Protein AF-A0A6I9YRK0-F1 (afdb_monomer)

Solvent-accessible surface area (backbone atoms only — not comparable to full-atom values): 7993 Å² total; per-residue (Å²): 81,66,70,58,34,33,62,63,34,47,84,74,76,44,80,76,77,90,88,78,87,86,80,67,85,90,52,74,92,55,79,78,62,45,54,75,69,36,55,59,51,48,22,54,47,44,50,73,72,37,67,87,56,84,69,56,63,48,75,45,80,37,84,55,69,47,57,92,72,46,57,57,49,41,42,71,55,10,56,64,38,81,58,45,20,39,30,40,29,32,66,81,51,91,51,51,65,59,36,21,42,49,48,42,28,29,51,35,16,16,75,51,48,69,61,54,54,96,87,59,83,51,88,94,52,84,48,70,41,48,67,78,75,133

pLDDT: mean 93.63, std 8.18, range [32.22, 98.44]

Organism: NCBI:txid35019

Secondary structure (DSSP, 8-state):
-HHHHHHHHGGGT-----------TTS-SS---SSTTHHHHHHHHHHHHSTTS--S-EEEEE-PPPSTT--EE--TT-TT-TTT-EEEEE---S-HHHHHHHHHHHHHHHTTPPPPPTT---TTSS-TT--S--

Radius of gyration: 14.5 Å; Cα contacts (8 Å, |Δi|>4): 201; chains: 1; bounding box: 38×32×40 Å

Structure (mmCIF, N/CA/C/O backbone):
data_AF-A0A6I9YRK0-F1
#
_entry.id   AF-A0A6I9YRK0-F1
#
loop_
_atom_site.group_PDB
_atom_site.id
_atom_site.type_symbol
_atom_site.label_atom_id
_atom_site.label_alt_id
_atom_site.label_comp_id
_atom_site.label_asym_id
_atom_site.label_entity_id
_atom_site.label_seq_id
_atom_site.pdbx_PDB_ins_code
_atom_site.Cartn_x
_atom_site.Cartn_y
_atom_site.Cartn_z
_atom_site.occupancy
_atom_site.B_iso_or_equiv
_atom_site.auth_seq_id
_atom_site.auth_comp_id
_atom_site.auth_asym_id
_atom_site.auth_atom_id
_atom_site.pdbx_PDB_model_num
ATOM 1 N N . MET A 1 1 ? -10.200 -1.940 -8.563 1.00 94.06 1 MET A N 1
ATOM 2 C CA . MET A 1 1 ? -8.881 -2.091 -7.907 1.00 94.06 1 MET A CA 1
ATOM 3 C C . MET A 1 1 ? -8.453 -3.545 -7.747 1.00 94.06 1 MET A C 1
ATOM 5 O O . MET A 1 1 ? -7.551 -3.950 -8.461 1.00 94.06 1 MET A O 1
ATOM 9 N N . ILE A 1 2 ? -9.102 -4.356 -6.898 1.00 97.44 2 ILE A N 1
ATOM 10 C CA . ILE A 1 2 ? -8.655 -5.736 -6.588 1.00 97.44 2 ILE A CA 1
ATOM 11 C C . ILE A 1 2 ? -8.457 -6.617 -7.835 1.00 97.44 2 ILE A C 1
ATOM 13 O O . ILE A 1 2 ? -7.473 -7.342 -7.924 1.00 97.44 2 ILE A O 1
ATOM 17 N N . ASN A 1 3 ? -9.330 -6.506 -8.843 1.00 97.50 3 ASN A N 1
ATOM 18 C CA . ASN A 1 3 ? -9.165 -7.248 -10.100 1.00 97.50 3 ASN A CA 1
ATOM 19 C C . ASN A 1 3 ? -7.853 -6.908 -10.827 1.00 97.50 3 ASN A C 1
ATOM 21 O O . ASN A 1 3 ? -7.197 -7.809 -11.334 1.00 97.50 3 ASN A O 1
ATOM 25 N N . PHE A 1 4 ? -7.452 -5.632 -10.847 1.00 97.50 4 PHE A N 1
ATOM 26 C CA . PHE A 1 4 ? -6.183 -5.202 -11.440 1.00 97.50 4 PHE A CA 1
ATOM 27 C C . PHE A 1 4 ? -4.994 -5.755 -10.647 1.00 97.50 4 PHE A C 1
ATOM 29 O O . PHE A 1 4 ? -4.083 -6.337 -11.226 1.00 97.50 4 PHE A O 1
ATOM 36 N N . ILE A 1 5 ? -5.048 -5.659 -9.314 1.00 98.12 5 ILE A N 1
ATOM 37 C CA . ILE A 1 5 ? -4.026 -6.222 -8.419 1.00 98.12 5 ILE A CA 1
ATOM 38 C C . ILE A 1 5 ? -3.850 -7.724 -8.695 1.00 98.12 5 ILE A C 1
ATOM 40 O O . ILE A 1 5 ? -2.732 -8.200 -8.851 1.00 98.12 5 ILE A O 1
ATOM 44 N N . ASN A 1 6 ? -4.940 -8.473 -8.868 1.00 98.12 6 ASN A N 1
ATOM 45 C CA . ASN A 1 6 ? -4.869 -9.891 -9.226 1.00 98.12 6 ASN A CA 1
ATOM 46 C C . ASN A 1 6 ? -4.238 -10.160 -10.601 1.00 98.12 6 ASN A C 1
ATOM 48 O O . ASN A 1 6 ? -3.572 -11.181 -10.761 1.00 98.12 6 ASN A O 1
ATOM 52 N N . VAL A 1 7 ? -4.408 -9.270 -11.585 1.00 96.44 7 VAL A N 1
ATOM 53 C CA . VAL A 1 7 ? -3.704 -9.381 -12.875 1.00 96.44 7 VAL A CA 1
ATOM 54 C C . VAL A 1 7 ? -2.193 -9.243 -12.678 1.00 96.44 7 VAL A C 1
ATOM 56 O O . VAL A 1 7 ? -1.444 -10.033 -13.249 1.00 96.44 7 VAL A O 1
ATOM 59 N N . VAL A 1 8 ? -1.755 -8.306 -11.831 1.00 95.75 8 VAL A N 1
ATOM 60 C CA . VAL A 1 8 ? -0.337 -8.107 -1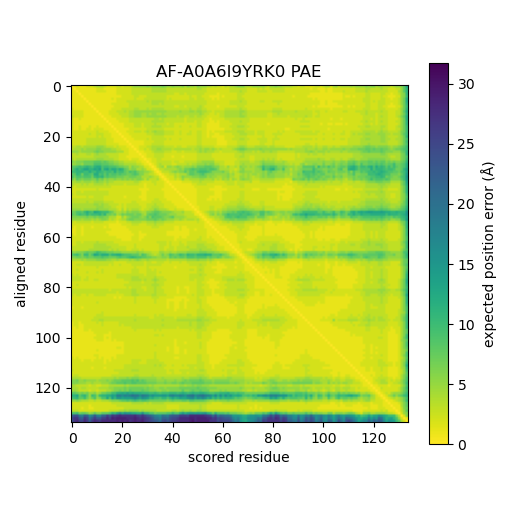1.484 1.00 95.75 8 VAL A CA 1
ATOM 61 C C . VAL A 1 8 ? 0.235 -9.332 -10.762 1.00 95.75 8 VAL A C 1
ATOM 63 O O . VAL A 1 8 ? 1.216 -9.925 -11.211 1.00 95.75 8 VAL A O 1
ATOM 66 N N . TYR A 1 9 ? -0.405 -9.767 -9.674 1.00 97.81 9 TYR A N 1
ATOM 67 C CA . TYR A 1 9 ? 0.102 -10.852 -8.824 1.00 97.81 9 TYR A CA 1
ATOM 68 C C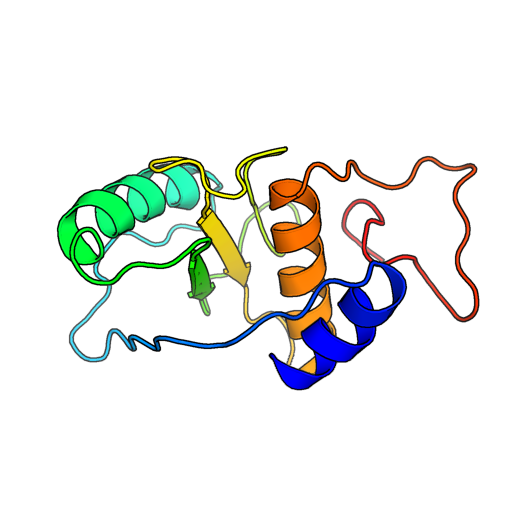 . TYR A 1 9 ? 0.014 -12.247 -9.449 1.00 97.81 9 TYR A C 1
ATOM 70 O O . TYR A 1 9 ? 0.717 -13.161 -9.009 1.00 97.81 9 TYR A O 1
ATOM 78 N N . LYS A 1 10 ? -0.761 -12.410 -10.530 1.00 97.44 10 LYS A N 1
ATOM 79 C CA . LYS A 1 10 ? -0.822 -13.662 -11.294 1.00 97.44 10 LYS A CA 1
ATOM 80 C C . LYS A 1 10 ? 0.556 -14.119 -11.776 1.00 97.44 10 LYS A C 1
ATOM 82 O O . LYS A 1 10 ? 0.818 -15.319 -11.775 1.00 97.44 10 LYS A O 1
ATOM 87 N N . ALA A 1 11 ? 1.439 -13.190 -12.152 1.00 94.56 11 ALA A N 1
ATOM 88 C CA . ALA A 1 11 ? 2.799 -13.509 -12.596 1.00 94.56 11 ALA A CA 1
ATOM 89 C C . ALA A 1 11 ? 3.652 -14.182 -11.501 1.00 94.56 11 ALA A C 1
ATOM 91 O O . ALA A 1 11 ? 4.612 -14.880 -11.814 1.00 94.56 11 ALA A O 1
ATOM 92 N N . LEU A 1 12 ? 3.278 -14.002 -10.232 1.00 95.56 12 LEU A N 1
ATOM 93 C CA . LEU A 1 12 ? 3.971 -14.528 -9.056 1.00 95.56 12 LEU A CA 1
ATOM 94 C C . LEU A 1 12 ? 3.264 -15.751 -8.453 1.00 95.56 12 LEU A C 1
ATOM 96 O O . LEU A 1 12 ? 3.664 -16.231 -7.397 1.00 95.56 12 LEU A O 1
ATOM 100 N N . GLY A 1 13 ? 2.182 -16.231 -9.077 1.00 97.56 13 GLY A N 1
ATOM 101 C CA . GLY A 1 13 ? 1.356 -17.306 -8.519 1.00 97.56 13 GLY A CA 1
ATOM 102 C C . GLY A 1 13 ? 0.594 -16.911 -7.247 1.00 97.56 13 GLY A C 1
ATOM 103 O O . GLY A 1 13 ? 0.126 -17.788 -6.526 1.00 97.56 13 GLY A O 1
ATOM 104 N N . ILE A 1 14 ? 0.458 -15.611 -6.968 1.00 97.94 14 ILE A N 1
ATOM 105 C CA . ILE A 1 14 ? -0.262 -15.080 -5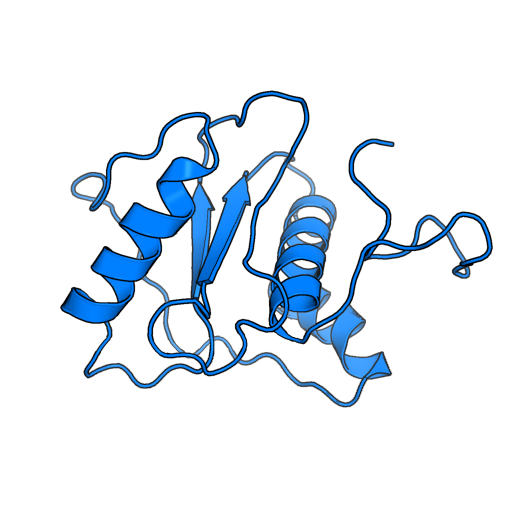.806 1.00 97.94 14 ILE A CA 1
ATOM 106 C C . ILE A 1 14 ? -1.671 -14.663 -6.233 1.00 97.94 14 ILE A C 1
ATOM 108 O O . ILE A 1 14 ? -1.867 -14.059 -7.290 1.00 97.94 14 ILE A O 1
ATOM 112 N N . HIS A 1 15 ? -2.659 -14.957 -5.389 1.00 98.06 15 HIS A N 1
ATOM 113 C CA . HIS A 1 15 ? -4.036 -14.514 -5.568 1.00 98.06 15 HIS A CA 1
ATOM 114 C C . HIS A 1 15 ? -4.492 -13.700 -4.357 1.00 98.06 15 HIS A C 1
ATOM 116 O O . HIS A 1 15 ? -4.506 -14.197 -3.233 1.00 98.06 15 HIS A O 1
ATOM 122 N N . VAL A 1 16 ? -4.868 -12.444 -4.591 1.00 97.94 16 VAL A N 1
ATOM 123 C CA . VAL A 1 16 ? -5.338 -11.511 -3.567 1.00 97.94 16 VAL A CA 1
ATOM 124 C C . VAL A 1 16 ? -6.859 -11.587 -3.480 1.00 97.94 16 VAL A C 1
ATOM 126 O O . VAL A 1 16 ? -7.574 -11.242 -4.424 1.00 97.94 16 VAL A O 1
ATOM 129 N N . VAL A 1 17 ? -7.362 -12.004 -2.320 1.00 97.94 17 VAL A N 1
ATOM 130 C CA . VAL A 1 17 ? -8.800 -12.116 -2.049 1.00 97.94 17 VAL A CA 1
ATOM 131 C C . VAL A 1 17 ? -9.224 -11.026 -1.070 1.00 97.94 17 VAL A C 1
ATOM 133 O O . VAL A 1 17 ? -8.695 -10.923 0.035 1.00 97.94 17 VAL A O 1
ATOM 136 N N . LEU A 1 18 ? -10.215 -10.219 -1.456 1.00 97.62 18 LEU A N 1
ATOM 137 C CA . LEU A 1 18 ? -10.828 -9.244 -0.555 1.00 97.62 18 LEU A CA 1
ATOM 138 C C . LEU A 1 18 ? -11.811 -9.956 0.380 1.00 97.62 18 LEU A C 1
ATOM 140 O O . LEU A 1 18 ? -12.915 -10.306 -0.027 1.00 97.62 18 LEU A O 1
ATOM 144 N N . ILE A 1 19 ? -11.415 -10.145 1.636 1.00 96.50 19 ILE A N 1
ATOM 145 C CA . ILE A 1 19 ? -12.232 -10.832 2.653 1.00 96.50 19 ILE A CA 1
ATOM 146 C C . ILE A 1 19 ? -12.925 -9.879 3.638 1.00 96.50 19 ILE A C 1
ATOM 148 O O . ILE A 1 19 ? -13.710 -10.309 4.481 1.00 96.50 19 ILE A O 1
ATOM 152 N N . GLY A 1 20 ? -12.636 -8.580 3.557 1.00 95.94 20 GLY A N 1
ATOM 153 C CA . GLY A 1 20 ? -13.234 -7.572 4.421 1.00 95.94 20 GLY A CA 1
ATOM 154 C C . GLY A 1 20 ? -13.068 -6.168 3.859 1.00 95.94 20 GLY A C 1
ATOM 155 O O . GLY A 1 20 ? -12.019 -5.826 3.325 1.00 95.94 20 GLY A O 1
ATOM 156 N N . LEU A 1 21 ? -14.113 -5.359 4.010 1.00 96.12 21 LEU A N 1
ATOM 157 C CA . LEU A 1 21 ? -14.135 -3.944 3.661 1.00 96.12 21 LEU A CA 1
ATOM 158 C C . LEU A 1 21 ? -14.717 -3.175 4.848 1.00 96.12 21 LEU A C 1
ATOM 160 O O . LEU A 1 21 ? -15.747 -3.567 5.397 1.00 96.12 21 LEU A O 1
ATOM 164 N N . ASN A 1 22 ? -14.043 -2.106 5.263 1.00 95.12 22 ASN A N 1
ATOM 165 C CA . ASN A 1 22 ? -14.508 -1.224 6.326 1.00 95.12 22 ASN A CA 1
ATOM 166 C C . ASN A 1 22 ? -14.412 0.221 5.835 1.00 95.12 22 ASN A C 1
ATOM 168 O O . ASN A 1 22 ? -13.337 0.647 5.425 1.00 95.12 22 ASN A O 1
ATOM 172 N N . ILE A 1 23 ? -15.534 0.938 5.859 1.00 96.94 23 ILE A N 1
ATOM 173 C CA . ILE A 1 23 ? -15.634 2.333 5.427 1.00 96.94 23 ILE A CA 1
ATOM 174 C C . ILE A 1 23 ? -15.950 3.166 6.668 1.00 96.94 23 ILE A C 1
ATOM 176 O O . ILE A 1 23 ? -16.943 2.916 7.351 1.00 96.94 23 ILE A O 1
ATOM 180 N N . TRP A 1 24 ? -15.096 4.137 6.979 1.00 96.56 24 TRP A N 1
ATOM 181 C CA . TRP A 1 24 ? -15.215 4.979 8.171 1.00 96.56 24 TRP A CA 1
ATOM 182 C C . TRP A 1 24 ? -16.183 6.149 7.938 1.00 96.56 24 TRP A C 1
ATOM 184 O O . TRP A 1 24 ? -15.781 7.300 7.813 1.00 96.56 24 TRP A O 1
ATOM 194 N N . CYS A 1 25 ? -17.482 5.853 7.852 1.00 96.00 25 CYS A N 1
ATOM 195 C CA . CYS A 1 25 ? -18.516 6.861 7.575 1.00 96.00 25 CYS A CA 1
ATOM 196 C C . CYS A 1 25 ? -18.799 7.810 8.754 1.00 96.00 25 CYS A C 1
ATOM 198 O O . CYS A 1 25 ? -19.343 8.892 8.559 1.00 96.00 25 CYS A O 1
ATOM 200 N N . ASP A 1 26 ? -18.471 7.397 9.975 1.00 96.19 26 ASP A N 1
ATOM 201 C CA . ASP A 1 26 ? -18.695 8.123 11.230 1.00 96.19 26 ASP A CA 1
ATOM 202 C C . ASP A 1 26 ? -17.432 8.855 11.723 1.00 96.19 26 ASP A C 1
ATOM 204 O O . ASP A 1 26 ? -17.326 9.212 12.896 1.00 96.19 26 ASP A O 1
ATOM 208 N N . GLY A 1 27 ? -16.473 9.068 10.820 1.00 94.00 27 GLY A N 1
ATOM 209 C CA . GLY A 1 27 ? -15.206 9.739 11.084 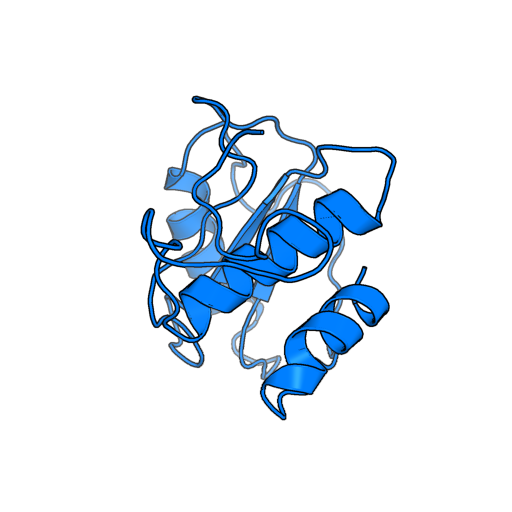1.00 94.00 27 GLY A CA 1
ATOM 210 C C . GLY A 1 27 ? -14.026 8.780 11.208 1.00 94.00 27 GLY A C 1
ATOM 211 O O . GLY A 1 27 ? -14.175 7.593 11.533 1.00 94.00 27 GLY A O 1
ATOM 212 N N . ASP A 1 28 ? -12.839 9.328 10.950 1.00 95.38 28 ASP A N 1
ATOM 213 C CA . ASP A 1 28 ? -11.601 8.562 10.875 1.00 95.38 28 ASP A CA 1
ATOM 214 C C . ASP A 1 28 ? -11.262 7.882 12.205 1.00 95.38 28 ASP A C 1
ATOM 216 O O . ASP A 1 28 ? -11.404 8.451 13.290 1.00 95.38 28 ASP A O 1
ATOM 220 N N . LYS A 1 29 ? -10.800 6.627 12.133 1.00 95.94 29 LYS A N 1
ATOM 221 C CA . LYS A 1 29 ? -10.452 5.832 13.326 1.00 95.94 29 LYS A CA 1
ATOM 222 C C . LYS A 1 29 ? -9.008 6.010 13.782 1.00 95.94 29 LYS A C 1
ATOM 224 O O . LYS A 1 29 ? -8.637 5.492 14.836 1.00 95.94 29 LYS A O 1
ATOM 229 N N . ILE A 1 30 ? -8.223 6.725 12.988 1.00 94.69 30 ILE A N 1
ATOM 230 C CA . ILE A 1 30 ? -6.877 7.211 13.281 1.00 94.69 30 ILE A CA 1
ATOM 231 C C . ILE A 1 30 ? -6.761 8.625 12.710 1.00 94.69 30 ILE A C 1
ATOM 233 O O . ILE A 1 30 ? -7.525 8.990 11.821 1.00 94.69 30 ILE A O 1
ATOM 237 N N . VAL A 1 31 ? -5.788 9.405 13.171 1.00 91.69 31 VAL A N 1
ATOM 238 C CA . VAL A 1 31 ? -5.423 10.637 12.463 1.00 91.69 31 VAL A CA 1
ATOM 239 C C . VAL A 1 31 ? -4.713 10.237 11.174 1.00 91.69 31 VAL A C 1
ATOM 241 O O . VAL A 1 31 ? -3.723 9.512 11.237 1.00 91.69 31 VAL A O 1
ATOM 244 N N . VAL A 1 32 ? -5.226 10.685 10.028 1.00 88.62 32 VAL A N 1
ATOM 245 C CA . VAL A 1 32 ? -4.577 10.495 8.726 1.00 88.62 32 VAL A CA 1
ATOM 246 C C . VAL A 1 32 ? -3.948 11.825 8.309 1.00 88.62 32 VAL A C 1
ATOM 248 O O . VAL A 1 32 ? -4.639 12.742 7.874 1.00 88.62 32 VAL A O 1
ATOM 251 N N . SER A 1 33 ? -2.639 11.962 8.513 1.00 89.62 33 SER A N 1
ATOM 252 C CA . SER A 1 33 ? -1.838 13.136 8.143 1.00 89.62 33 SER A CA 1
ATOM 253 C C . SER A 1 33 ? -1.209 12.980 6.748 1.00 89.62 33 SER A C 1
ATOM 255 O O . SER A 1 33 ? -1.402 11.976 6.067 1.00 89.62 33 SER A O 1
ATOM 257 N N . ALA A 1 34 ? -0.411 13.954 6.313 1.00 85.44 34 ALA A N 1
ATOM 258 C CA . ALA A 1 34 ? 0.356 13.866 5.069 1.00 85.44 34 ALA A CA 1
ATOM 259 C C . ALA A 1 34 ? 1.698 13.104 5.215 1.00 85.44 34 ALA A C 1
ATOM 261 O O . ALA A 1 34 ? 2.554 13.216 4.338 1.00 85.44 34 ALA A O 1
ATOM 262 N N . THR A 1 35 ? 1.930 12.390 6.326 1.00 85.94 35 THR A N 1
ATOM 263 C CA . THR A 1 35 ? 3.220 11.749 6.652 1.00 85.94 35 THR A CA 1
ATOM 264 C C . THR A 1 35 ? 3.115 10.227 6.763 1.00 85.94 35 THR A C 1
ATOM 266 O O . THR A 1 35 ? 2.029 9.659 6.902 1.00 85.94 35 THR A O 1
ATOM 269 N N . GLU A 1 36 ? 4.268 9.555 6.731 1.00 84.06 36 GLU A N 1
ATOM 270 C CA . GLU A 1 36 ? 4.382 8.101 6.917 1.00 84.06 36 GLU A CA 1
ATOM 271 C C . GLU A 1 36 ? 3.970 7.628 8.325 1.00 84.06 36 GLU A C 1
ATOM 273 O O . GLU A 1 36 ? 3.630 6.459 8.500 1.00 84.06 36 GLU A O 1
ATOM 278 N N . ASP A 1 37 ? 3.901 8.533 9.314 1.00 85.31 37 ASP A N 1
ATOM 279 C CA . ASP A 1 37 ? 3.496 8.242 10.705 1.00 85.31 37 ASP A CA 1
ATOM 280 C C . ASP A 1 37 ? 2.122 7.553 10.803 1.00 85.31 37 ASP A C 1
ATOM 282 O O . ASP A 1 37 ? 1.819 6.822 11.756 1.00 85.31 37 ASP A O 1
ATOM 286 N N . ASN A 1 38 ? 1.286 7.748 9.782 1.00 88.12 38 ASN A N 1
ATOM 287 C CA . ASN A 1 38 ? 0.004 7.076 9.619 1.00 88.12 38 ASN A CA 1
ATOM 288 C C . ASN A 1 38 ? 0.121 5.546 9.636 1.00 88.12 38 ASN A C 1
ATOM 290 O O . ASN A 1 38 ? -0.793 4.884 10.128 1.00 88.12 38 ASN A O 1
ATOM 294 N N . LEU A 1 39 ? 1.227 4.970 9.141 1.00 91.56 39 LEU A N 1
ATOM 295 C CA . LEU A 1 39 ? 1.447 3.520 9.128 1.00 91.56 39 LEU A CA 1
ATOM 296 C C . LEU A 1 39 ? 1.424 2.933 10.536 1.00 91.56 39 LEU A C 1
ATOM 298 O O . LEU A 1 39 ? 0.757 1.925 10.778 1.00 91.56 39 LEU A O 1
ATOM 302 N N . PHE A 1 40 ? 2.122 3.575 11.474 1.00 93.56 40 PHE A N 1
ATOM 303 C CA . PHE A 1 40 ? 2.172 3.115 12.857 1.00 93.56 40 PHE A CA 1
ATOM 304 C C . PHE A 1 40 ? 0.787 3.186 13.506 1.00 93.56 40 PHE A C 1
ATOM 306 O O . PHE A 1 40 ? 0.308 2.209 14.085 1.00 93.56 40 PHE A O 1
ATOM 313 N N . SER A 1 41 ? 0.093 4.315 13.344 1.00 95.44 41 SER A N 1
ATOM 314 C CA . SER A 1 41 ? -1.265 4.487 13.870 1.00 95.44 41 SER A CA 1
ATOM 315 C C . SER A 1 41 ? -2.239 3.457 13.283 1.00 95.44 41 SER A C 1
ATOM 317 O O . SER A 1 41 ? -3.043 2.863 14.010 1.00 95.44 41 SER A O 1
ATOM 319 N N . PHE A 1 42 ? -2.139 3.185 11.980 1.00 96.50 42 PHE A N 1
ATOM 320 C CA . PHE A 1 42 ? -2.970 2.202 11.293 1.00 96.50 42 PHE A CA 1
ATOM 321 C C . PHE A 1 42 ? -2.666 0.762 11.727 1.00 96.50 42 PHE A C 1
ATOM 323 O O . PHE A 1 42 ? -3.594 -0.018 11.950 1.00 96.50 42 PHE A O 1
ATOM 330 N N . SER A 1 43 ? -1.392 0.427 11.936 1.00 95.94 43 SER A N 1
ATOM 331 C CA . SER A 1 43 ? -0.951 -0.851 12.506 1.00 95.94 43 SER A CA 1
ATOM 332 C C . SER A 1 43 ? -1.579 -1.109 13.881 1.00 95.94 43 SER A C 1
ATOM 334 O O . SER A 1 43 ? -2.205 -2.152 14.107 1.00 95.94 43 SER A O 1
ATOM 336 N N . VAL A 1 44 ? -1.507 -0.122 14.782 1.00 95.69 44 VAL A N 1
ATOM 337 C CA . VAL A 1 44 ? -2.125 -0.199 16.115 1.00 95.69 44 VAL A CA 1
ATOM 338 C C . VAL A 1 44 ? -3.641 -0.374 16.001 1.00 95.69 44 VAL A C 1
ATOM 340 O O . VAL A 1 44 ? -4.232 -1.207 16.697 1.00 95.69 44 VAL A O 1
ATOM 343 N N . TRP A 1 45 ? -4.287 0.366 15.095 1.00 95.69 45 TRP A N 1
ATOM 344 C CA . TRP A 1 45 ? -5.720 0.225 14.853 1.00 95.69 45 TRP A CA 1
ATOM 345 C C . TRP A 1 45 ? -6.092 -1.174 14.343 1.00 95.69 45 TRP A C 1
ATOM 347 O O . TRP A 1 45 ? -7.033 -1.772 14.878 1.00 95.69 45 TRP A O 1
ATOM 357 N N . ARG A 1 46 ? -5.353 -1.726 13.367 1.00 95.50 46 ARG A N 1
ATOM 358 C CA . ARG A 1 46 ? -5.559 -3.086 12.840 1.00 95.50 46 ARG A CA 1
ATOM 359 C C . ARG A 1 46 ? -5.499 -4.102 13.971 1.00 95.50 46 ARG A C 1
ATOM 361 O O . ARG A 1 46 ? -6.409 -4.917 14.111 1.00 95.50 46 ARG A O 1
ATOM 368 N N . GLN A 1 47 ? -4.472 -4.020 14.810 1.00 94.25 47 GLN A N 1
ATOM 369 C CA . GLN A 1 47 ? -4.271 -4.952 15.915 1.00 94.25 47 GLN A CA 1
ATOM 370 C C . GLN A 1 47 ? -5.383 -4.896 16.957 1.00 94.25 47 GLN A C 1
ATOM 372 O O . GLN A 1 47 ? -5.819 -5.928 17.467 1.00 94.25 47 GLN A O 1
ATOM 377 N N . LYS A 1 48 ? -5.896 -3.701 17.253 1.00 94.38 48 LYS A N 1
ATOM 378 C CA . LYS A 1 48 ? -6.992 -3.535 18.211 1.00 94.38 48 LYS A CA 1
ATOM 379 C C . LYS A 1 48 ? -8.342 -3.997 17.653 1.00 94.38 48 LYS A C 1
ATOM 381 O O . LYS A 1 48 ? -9.125 -4.593 18.386 1.00 94.38 48 LYS A O 1
ATOM 386 N N . ASN A 1 49 ? -8.626 -3.723 16.379 1.00 93.44 49 ASN A N 1
ATOM 387 C CA . ASN A 1 49 ? -9.986 -3.823 15.831 1.00 93.44 49 ASN A CA 1
ATOM 388 C C . ASN A 1 49 ? -10.203 -5.021 14.899 1.00 93.44 49 ASN A C 1
ATOM 390 O O . ASN A 1 49 ? -11.335 -5.478 14.740 1.00 93.44 49 ASN A O 1
ATOM 394 N N . LEU A 1 50 ? -9.143 -5.542 14.279 1.00 91.56 50 LEU A N 1
ATOM 395 C CA . LEU A 1 50 ? -9.216 -6.646 13.317 1.00 91.56 50 LEU A CA 1
ATOM 396 C C . LEU A 1 50 ? -8.654 -7.963 13.866 1.00 91.56 50 LEU A C 1
ATOM 398 O O . LEU A 1 50 ? -8.679 -8.962 13.155 1.00 91.56 50 LEU A O 1
ATOM 402 N N . LYS A 1 51 ? -8.250 -8.023 15.143 1.00 81.56 51 LYS A N 1
ATOM 403 C CA . LYS A 1 51 ? -7.728 -9.240 15.798 1.00 81.56 51 LYS A CA 1
ATOM 404 C C . LYS A 1 51 ? -8.601 -10.486 15.591 1.00 81.56 51 LYS A C 1
ATOM 406 O O . LYS A 1 51 ? -8.086 -11.587 15.432 1.00 81.56 51 LYS A O 1
ATOM 411 N N . HIS A 1 52 ? -9.924 -10.317 15.599 1.00 85.00 52 HIS A N 1
ATOM 412 C CA . HIS A 1 52 ? -10.887 -11.412 15.421 1.00 85.00 52 HIS A CA 1
ATOM 413 C C . HIS A 1 52 ? -11.339 -11.611 13.967 1.00 85.00 52 HIS A C 1
ATOM 415 O O . HIS A 1 52 ? -12.011 -12.592 13.661 1.00 85.00 52 HIS A O 1
ATOM 421 N N . LYS A 1 53 ? -10.961 -10.705 13.060 1.00 88.62 53 LYS A N 1
ATOM 422 C CA . LYS A 1 53 ? -11.218 -10.797 11.621 1.00 88.62 53 LYS A CA 1
ATOM 423 C C . LYS A 1 53 ? -9.925 -11.226 10.938 1.00 88.62 53 LYS A C 1
ATOM 425 O O . LYS A 1 53 ? -9.173 -10.377 10.470 1.00 88.62 53 LYS A O 1
ATOM 430 N N . LYS A 1 54 ? -9.649 -12.534 10.933 1.00 90.19 54 LYS A N 1
ATOM 431 C CA . LYS A 1 54 ? -8.418 -13.098 10.352 1.00 90.19 54 LYS A CA 1
ATOM 432 C C . LYS A 1 54 ? -8.190 -12.547 8.941 1.00 90.19 54 LYS A C 1
ATOM 434 O O . LYS A 1 54 ? -9.071 -12.673 8.099 1.00 90.19 54 LYS A O 1
ATOM 439 N N . ASN A 1 55 ? -7.035 -11.926 8.725 1.00 95.25 55 ASN A N 1
ATOM 440 C CA . ASN A 1 55 ? -6.580 -11.396 7.445 1.00 95.25 55 ASN A CA 1
ATOM 441 C C . ASN A 1 55 ? -5.050 -11.399 7.415 1.00 95.25 55 ASN A C 1
ATOM 443 O O . ASN A 1 55 ? -4.424 -11.171 8.453 1.00 95.25 55 ASN A O 1
ATOM 447 N N . ASP A 1 56 ? -4.476 -11.624 6.238 1.00 97.12 56 ASP A N 1
ATOM 448 C CA . ASP A 1 56 ? -3.023 -11.736 6.081 1.00 97.12 56 ASP A CA 1
ATOM 449 C C . ASP A 1 56 ? -2.355 -10.363 5.955 1.00 97.12 56 ASP A C 1
ATOM 451 O O . ASP A 1 56 ? -1.268 -10.164 6.486 1.00 97.12 56 ASP A O 1
ATOM 455 N N . ASN A 1 57 ? -3.040 -9.402 5.323 1.00 97.94 57 ASN A N 1
ATOM 456 C CA . ASN A 1 57 ? -2.591 -8.028 5.094 1.00 97.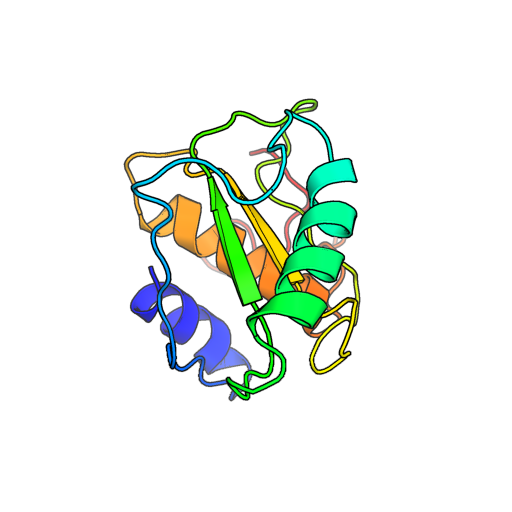94 57 ASN A CA 1
ATOM 457 C C . ASN A 1 57 ? -3.785 -7.056 5.131 1.00 97.94 57 ASN A C 1
ATOM 459 O O . ASN A 1 57 ? -4.924 -7.449 4.862 1.00 97.94 57 ASN A O 1
ATOM 463 N N . THR A 1 58 ? -3.556 -5.783 5.461 1.00 97.88 58 THR A N 1
ATOM 464 C CA . THR A 1 58 ? -4.601 -4.744 5.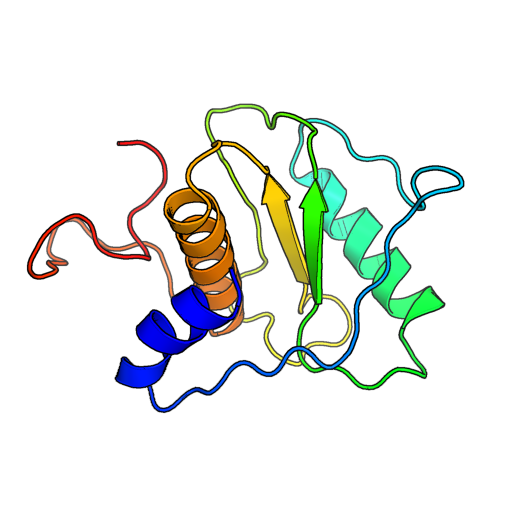425 1.00 97.88 58 THR A CA 1
ATOM 465 C C . THR A 1 58 ? -4.093 -3.462 4.772 1.00 97.88 58 THR A C 1
ATOM 467 O O . THR A 1 58 ? -3.065 -2.930 5.169 1.00 97.88 58 THR A O 1
ATOM 470 N N . GLN A 1 59 ? -4.848 -2.921 3.818 1.00 98.25 59 GLN A N 1
ATOM 471 C CA . GLN A 1 59 ? -4.528 -1.662 3.142 1.00 98.25 59 GLN A CA 1
ATOM 472 C C . GLN A 1 59 ? -5.532 -0.574 3.548 1.00 98.25 59 GLN A C 1
ATOM 474 O O . GLN A 1 59 ? -6.740 -0.824 3.544 1.00 98.25 59 GLN A O 1
ATOM 479 N N . LEU A 1 60 ? -5.048 0.621 3.888 1.00 97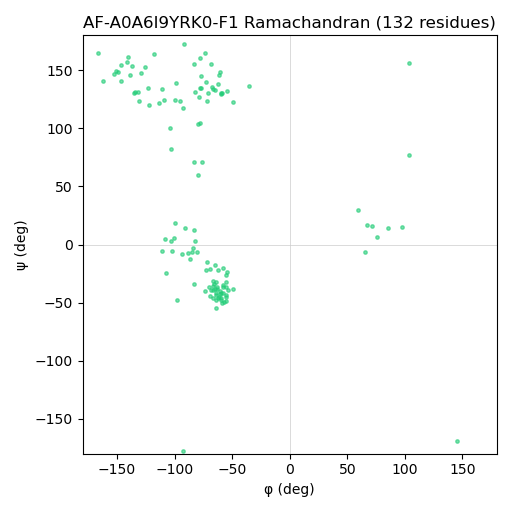.75 60 LEU A N 1
ATOM 480 C CA . LEU A 1 60 ? -5.861 1.828 4.057 1.00 97.75 60 LEU A CA 1
ATOM 481 C C . LEU A 1 60 ? -5.837 2.629 2.757 1.00 97.75 60 LEU A C 1
ATOM 483 O O . LEU A 1 60 ? -4.768 3.026 2.307 1.00 97.75 60 LEU A O 1
ATOM 487 N N . LEU A 1 61 ? -7.006 2.905 2.185 1.00 97.88 61 LEU A N 1
ATOM 488 C CA . LEU A 1 61 ? -7.152 3.847 1.078 1.00 97.88 61 LEU A CA 1
ATOM 489 C C . LEU A 1 61 ? -7.644 5.187 1.636 1.00 97.88 61 LEU A C 1
ATOM 491 O O . LEU A 1 61 ? -8.671 5.215 2.313 1.00 97.88 61 LEU A O 1
ATOM 495 N N . THR A 1 62 ? -6.922 6.275 1.373 1.00 96.69 62 THR A N 1
ATOM 496 C CA . THR A 1 62 ? -7.241 7.612 1.896 1.00 96.69 62 THR A CA 1
ATOM 497 C C . THR A 1 62 ? -7.279 8.671 0.799 1.00 96.69 62 THR A C 1
ATOM 499 O O . THR A 1 62 ? -6.525 8.603 -0.165 1.00 96.69 62 THR A O 1
ATOM 502 N N . GLY A 1 63 ? -8.136 9.680 0.965 1.00 95.44 63 GLY A N 1
ATOM 503 C CA . GLY A 1 63 ? -8.138 10.885 0.129 1.00 95.44 63 GLY A CA 1
ATOM 504 C C . GLY A 1 63 ? -7.137 11.956 0.580 1.00 95.44 63 GLY A C 1
ATOM 505 O O . GLY A 1 63 ? -7.035 13.001 -0.058 1.00 95.44 63 GLY A O 1
ATOM 506 N N . VAL A 1 64 ? -6.420 11.734 1.687 1.00 94.44 64 VAL A N 1
ATOM 507 C CA . VAL A 1 64 ? -5.390 12.660 2.176 1.00 94.44 64 VAL A CA 1
ATOM 508 C C . VAL A 1 64 ? -4.176 12.612 1.255 1.00 94.44 64 VAL A C 1
ATOM 510 O O . VAL A 1 64 ? -3.665 11.539 0.946 1.00 94.44 64 VAL A O 1
ATOM 513 N N . GLN A 1 65 ? -3.706 13.785 0.833 1.00 93.56 65 GLN A N 1
ATOM 514 C CA . GLN A 1 65 ? -2.503 13.913 0.021 1.00 93.56 65 GLN A CA 1
ATOM 515 C C . GLN A 1 65 ? -1.249 13.787 0.889 1.00 93.56 65 GLN A C 1
ATOM 517 O O . GLN A 1 65 ? -1.105 14.518 1.871 1.00 93.56 65 GLN A O 1
ATOM 522 N N . PHE A 1 66 ? -0.336 12.888 0.520 1.00 92.50 66 PHE A N 1
ATOM 523 C CA . PHE A 1 66 ? 0.937 12.731 1.220 1.00 92.50 66 PHE A CA 1
ATOM 524 C C . PHE A 1 66 ? 1.992 13.743 0.747 1.00 92.50 66 PHE A C 1
ATOM 526 O O . PHE A 1 66 ? 1.951 14.264 -0.371 1.00 92.50 66 PHE A O 1
ATOM 533 N N . ASN A 1 67 ? 2.955 14.029 1.623 1.00 89.06 67 ASN A N 1
ATOM 534 C CA . ASN A 1 67 ? 4.083 14.908 1.338 1.00 89.06 67 ASN A CA 1
ATOM 535 C C . ASN A 1 67 ? 5.156 14.199 0.494 1.00 89.06 67 ASN A C 1
ATOM 537 O O . ASN A 1 67 ? 5.251 12.976 0.459 1.00 89.06 67 ASN A O 1
ATOM 541 N N . GLY A 1 68 ? 6.015 14.981 -0.167 1.00 82.69 68 GLY A N 1
ATOM 542 C CA . GLY A 1 68 ? 7.224 14.450 -0.812 1.00 82.69 68 GLY A CA 1
ATOM 543 C C . GLY A 1 68 ? 6.985 13.616 -2.076 1.00 82.69 68 GLY A C 1
ATOM 544 O O . GLY A 1 68 ? 7.889 12.908 -2.502 1.00 82.69 68 GLY A O 1
ATOM 545 N N . GLY A 1 69 ? 5.791 13.689 -2.677 1.00 84.38 69 GLY A N 1
ATOM 546 C CA . GLY A 1 69 ? 5.476 13.017 -3.946 1.00 84.38 69 GLY A CA 1
ATOM 547 C C . GLY A 1 69 ? 5.241 11.506 -3.839 1.00 84.38 69 GLY A C 1
ATOM 548 O O . GLY A 1 69 ? 5.086 10.844 -4.861 1.00 84.38 69 GLY A O 1
ATOM 549 N N . SER A 1 70 ? 5.203 10.955 -2.625 1.00 89.12 70 SER A N 1
ATOM 550 C CA . SER A 1 70 ? 4.820 9.559 -2.399 1.00 89.12 70 SER A CA 1
ATOM 551 C C . SER A 1 70 ? 3.304 9.395 -2.503 1.00 89.12 70 SER A C 1
ATOM 553 O O . SER A 1 70 ? 2.550 10.270 -2.086 1.00 89.12 70 SER A O 1
ATOM 555 N N . PHE A 1 71 ? 2.852 8.256 -3.025 1.00 94.62 71 PHE A N 1
ATOM 556 C CA . PHE A 1 71 ? 1.425 7.914 -3.110 1.00 94.62 71 PHE A CA 1
ATOM 557 C C . PHE A 1 71 ? 1.022 6.766 -2.185 1.00 94.62 71 PHE A C 1
ATOM 559 O O . PHE A 1 71 ? -0.160 6.444 -2.078 1.00 94.62 71 PHE A O 1
ATOM 566 N N . GLY A 1 72 ? 1.982 6.145 -1.513 1.00 95.38 72 GLY A N 1
ATOM 567 C CA . GLY A 1 72 ? 1.742 5.048 -0.600 1.00 95.38 72 GLY A CA 1
ATOM 568 C C . GLY A 1 72 ? 2.968 4.760 0.248 1.00 95.38 72 GLY A C 1
ATOM 569 O O . GLY A 1 72 ? 4.055 5.267 -0.028 1.00 95.38 72 GLY A O 1
ATOM 570 N N . TYR A 1 73 ? 2.739 3.995 1.310 1.00 95.56 73 TYR A N 1
ATOM 571 C CA . TYR A 1 73 ? 3.782 3.488 2.186 1.00 95.56 73 TYR A CA 1
ATOM 572 C C . TYR A 1 73 ? 3.389 2.105 2.710 1.00 95.56 73 TYR A C 1
ATOM 574 O O . TYR A 1 73 ? 2.238 1.890 3.109 1.00 95.56 73 TYR A O 1
ATOM 582 N N . ALA A 1 74 ? 4.359 1.200 2.804 1.00 96.88 74 ALA A N 1
ATOM 583 C CA . ALA A 1 74 ? 4.229 -0.086 3.476 1.00 96.88 74 ALA A CA 1
ATOM 584 C C . ALA A 1 74 ? 5.579 -0.566 4.037 1.00 96.88 74 ALA A C 1
ATOM 586 O O . ALA A 1 74 ? 6.629 -0.290 3.454 1.00 96.88 74 ALA A O 1
ATOM 587 N N . PRO A 1 75 ? 5.586 -1.322 5.150 1.00 96.50 75 PRO A N 1
ATOM 588 C CA . PRO A 1 75 ? 6.796 -1.954 5.656 1.00 96.50 75 PRO A CA 1
ATOM 589 C C . PRO A 1 75 ? 7.303 -3.050 4.712 1.00 96.50 75 PRO A C 1
ATOM 591 O O . PRO A 1 75 ? 6.549 -3.924 4.273 1.00 96.50 75 PRO A O 1
ATOM 594 N N . LEU A 1 76 ? 8.614 -3.054 4.467 1.00 97.69 76 LEU A N 1
ATOM 595 C CA . LEU A 1 76 ? 9.278 -4.115 3.718 1.00 97.69 76 LEU A CA 1
ATOM 596 C C . LEU A 1 76 ? 9.199 -5.447 4.485 1.00 97.69 76 LEU A C 1
ATOM 598 O O . LEU A 1 76 ? 9.504 -5.503 5.677 1.00 97.69 76 LEU A O 1
ATOM 602 N N . ARG A 1 77 ? 8.834 -6.533 3.790 1.00 97.94 77 ARG A N 1
ATOM 603 C CA . ARG A 1 77 ? 8.694 -7.903 4.333 1.00 97.94 77 ARG A CA 1
ATOM 604 C C . ARG A 1 77 ? 7.665 -8.019 5.468 1.00 97.94 77 ARG A C 1
ATOM 606 O O . ARG A 1 77 ? 7.796 -8.876 6.337 1.00 97.94 77 ARG A O 1
ATOM 613 N N . GLY A 1 78 ? 6.632 -7.176 5.460 1.00 97.38 78 GLY A N 1
ATOM 614 C CA . GLY A 1 78 ? 5.587 -7.184 6.483 1.00 97.38 78 GLY A CA 1
ATOM 615 C C . GLY A 1 78 ? 4.490 -8.246 6.324 1.00 97.38 78 GLY A C 1
ATOM 616 O O . GLY A 1 78 ? 3.633 -8.353 7.196 1.00 97.38 78 GLY A O 1
ATOM 617 N N . MET A 1 79 ? 4.432 -9.015 5.233 1.00 98.00 79 MET A N 1
ATOM 618 C CA . MET A 1 79 ? 3.349 -9.978 4.973 1.00 98.00 79 MET A CA 1
ATOM 619 C C . MET A 1 79 ? 3.166 -10.971 6.135 1.00 98.00 79 MET A C 1
ATOM 621 O O . MET A 1 79 ? 4.137 -11.543 6.623 1.00 98.00 79 MET A O 1
ATOM 625 N N . CYS A 1 80 ? 1.916 -11.170 6.570 1.00 96.19 80 CYS A N 1
ATOM 626 C CA . CYS A 1 80 ? 1.517 -12.012 7.707 1.00 96.19 80 CYS A CA 1
ATOM 627 C C . CYS A 1 80 ? 2.000 -11.557 9.096 1.00 96.19 80 CYS A C 1
ATOM 629 O O . CYS A 1 80 ? 1.554 -12.128 10.097 1.00 96.19 80 CYS A O 1
ATOM 631 N N . ASP A 1 81 ? 2.850 -10.532 9.203 1.00 96.56 81 ASP A N 1
ATOM 632 C CA . ASP A 1 81 ? 3.236 -10.004 10.505 1.00 96.56 81 ASP A CA 1
ATOM 633 C C . ASP A 1 81 ? 2.025 -9.339 11.200 1.00 96.56 81 ASP A C 1
ATOM 635 O O . ASP A 1 81 ? 1.287 -8.550 10.590 1.00 96.56 81 ASP A O 1
ATOM 639 N N . PRO A 1 82 ? 1.779 -9.620 12.490 1.00 92.94 82 PRO A N 1
ATOM 640 C CA . PRO A 1 82 ? 0.645 -9.042 13.202 1.00 92.94 82 PRO A CA 1
ATOM 641 C C . PRO A 1 82 ? 0.646 -7.503 13.223 1.00 92.94 82 PRO A C 1
ATOM 643 O O . PRO A 1 82 ? -0.418 -6.882 13.173 1.00 92.94 82 PRO A O 1
ATOM 646 N N . TRP A 1 83 ? 1.813 -6.870 13.290 1.00 94.50 83 TRP A N 1
ATOM 647 C CA . TRP A 1 83 ? 1.952 -5.422 13.399 1.00 94.50 83 TRP A CA 1
ATOM 648 C C . TRP A 1 83 ? 2.225 -4.781 12.049 1.00 94.50 83 TRP A C 1
ATOM 650 O O . TRP A 1 83 ? 1.564 -3.809 11.695 1.00 94.50 83 TRP A O 1
ATOM 660 N N . ILE A 1 84 ? 3.157 -5.318 11.274 1.00 96.19 84 ILE A N 1
ATOM 661 C CA . ILE A 1 84 ? 3.660 -4.613 10.091 1.00 96.19 84 ILE A CA 1
ATOM 662 C C . ILE A 1 84 ? 3.049 -5.094 8.769 1.00 96.19 84 ILE A C 1
ATOM 664 O O . ILE A 1 84 ? 3.417 -4.576 7.720 1.00 96.19 84 ILE A O 1
ATOM 668 N N . SER A 1 85 ? 2.061 -6.003 8.789 1.00 97.50 85 SER A N 1
ATOM 669 C CA . SER A 1 85 ? 1.297 -6.364 7.581 1.00 97.50 85 SER A CA 1
ATOM 670 C C . SER A 1 85 ? 0.205 -5.356 7.228 1.00 97.50 85 SER A C 1
ATOM 672 O O . SER A 1 85 ? -0.995 -5.661 7.195 1.00 97.50 85 SER A O 1
ATOM 674 N N . VAL A 1 86 ? 0.635 -4.120 6.997 1.00 97.62 86 VAL A N 1
ATOM 675 C CA . VAL A 1 86 ? -0.223 -2.993 6.649 1.00 97.62 86 VAL A CA 1
ATOM 676 C C . VAL A 1 86 ? 0.378 -2.157 5.526 1.00 97.62 86 VAL A C 1
ATOM 678 O O . VAL A 1 86 ? 1.592 -2.094 5.383 1.00 97.62 86 VAL A O 1
ATOM 681 N N . GLY A 1 87 ? -0.471 -1.478 4.764 1.00 97.38 87 GLY A N 1
ATOM 682 C CA . GLY A 1 87 ? -0.061 -0.412 3.854 1.00 97.38 87 GLY A CA 1
ATOM 683 C C . GLY A 1 87 ? -1.073 0.726 3.855 1.00 97.38 87 GLY A C 1
ATOM 684 O O . GLY A 1 87 ? -2.235 0.536 4.227 1.00 97.38 87 GLY A O 1
ATOM 685 N N . ILE A 1 88 ? -0.625 1.916 3.474 1.00 97.00 88 ILE A N 1
ATOM 686 C CA . ILE A 1 88 ? -1.468 3.097 3.279 1.00 97.00 88 ILE A CA 1
ATOM 687 C C . ILE A 1 88 ? -1.279 3.597 1.849 1.00 97.00 88 ILE A C 1
ATOM 689 O O . ILE A 1 88 ? -0.159 3.664 1.359 1.00 97.00 88 ILE A O 1
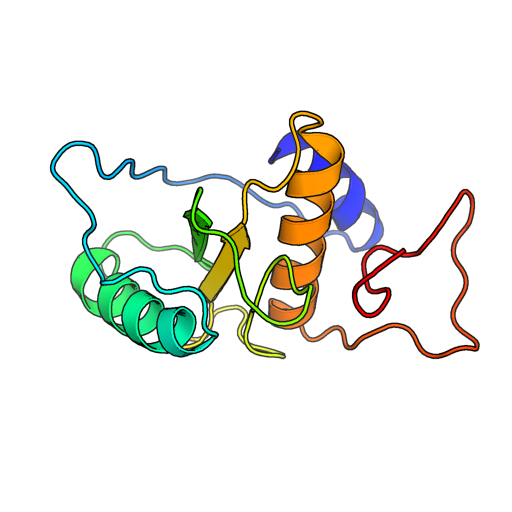ATOM 693 N N . VAL A 1 89 ? -2.374 3.925 1.170 1.00 97.25 89 VAL A N 1
ATOM 694 C CA . VAL A 1 89 ? -2.394 4.320 -0.241 1.00 97.25 89 VAL A CA 1
ATOM 695 C C . VAL A 1 89 ? -3.279 5.550 -0.394 1.00 97.25 89 VAL A C 1
ATOM 697 O O . VAL A 1 89 ? -4.411 5.576 0.092 1.00 97.25 89 VAL A O 1
ATOM 700 N N . GLN A 1 90 ? -2.773 6.562 -1.086 1.00 96.62 90 GLN A N 1
ATOM 701 C CA . GLN A 1 90 ? -3.531 7.734 -1.493 1.00 96.62 90 GLN A CA 1
ATOM 702 C C . GLN A 1 90 ? -4.395 7.401 -2.717 1.00 96.62 90 GLN A C 1
ATOM 704 O O . GLN A 1 90 ? -3.909 6.838 -3.697 1.00 96.62 90 GLN A O 1
ATOM 709 N N . ASP A 1 91 ? -5.660 7.815 -2.710 1.00 97.06 91 ASP A N 1
ATOM 710 C CA . ASP A 1 91 ? -6.536 7.820 -3.886 1.00 97.06 91 ASP A CA 1
ATOM 711 C C . ASP A 1 91 ? -6.178 9.001 -4.809 1.00 97.06 91 ASP A C 1
ATOM 713 O O . ASP A 1 91 ? -6.849 10.030 -4.861 1.00 97.06 91 ASP A O 1
ATOM 717 N N . HIS A 1 92 ? -5.016 8.903 -5.460 1.00 96.25 92 HIS A N 1
ATOM 718 C CA . HIS A 1 92 ? -4.356 10.027 -6.139 1.00 96.25 92 HIS A CA 1
ATOM 719 C C . HIS A 1 92 ? -4.835 10.294 -7.571 1.00 96.25 92 HIS A C 1
ATOM 721 O O . HIS A 1 92 ? -4.439 11.292 -8.172 1.00 96.25 92 HIS A O 1
ATOM 727 N N . SER A 1 93 ? -5.693 9.439 -8.131 1.00 96.69 93 SER A N 1
ATOM 728 C CA . SER A 1 93 ? -6.132 9.546 -9.522 1.00 96.69 93 SER A CA 1
ATOM 729 C C . SER A 1 93 ? -7.553 9.033 -9.724 1.00 96.69 93 SER A C 1
ATOM 731 O O . SER A 1 93 ? -7.980 8.066 -9.104 1.00 96.69 93 SER A O 1
ATOM 733 N N . LYS A 1 94 ? -8.273 9.633 -10.682 1.00 96.50 94 LYS A N 1
ATOM 734 C CA . LYS A 1 94 ? -9.564 9.107 -11.162 1.00 96.50 94 LYS A CA 1
ATOM 735 C C . LYS A 1 94 ? -9.405 7.805 -11.952 1.00 96.50 94 LYS A C 1
ATOM 737 O O . LYS A 1 94 ? -10.376 7.064 -12.103 1.00 96.50 94 LYS A O 1
ATOM 742 N N . ASP A 1 95 ? -8.208 7.537 -12.478 1.00 96.69 95 ASP A N 1
ATOM 743 C CA . ASP A 1 95 ? -7.897 6.243 -13.072 1.00 96.69 95 ASP A CA 1
ATOM 744 C C . ASP A 1 95 ? -7.586 5.233 -11.966 1.00 96.69 95 ASP A C 1
ATOM 746 O O . ASP A 1 95 ? -6.495 5.189 -11.392 1.00 96.69 95 ASP A O 1
ATOM 750 N N . VAL A 1 96 ? -8.571 4.375 -11.715 1.00 96.62 96 VAL A N 1
ATOM 751 C CA . VAL A 1 96 ? -8.523 3.294 -10.728 1.00 96.62 96 VAL A CA 1
ATOM 752 C C . VAL A 1 96 ? -7.327 2.359 -10.944 1.00 96.62 96 VAL A C 1
ATOM 754 O O . VAL A 1 96 ? -6.872 1.730 -9.988 1.00 96.62 96 VAL A O 1
ATOM 757 N N . SER A 1 97 ? -6.814 2.241 -12.171 1.00 95.81 97 SER A N 1
ATOM 758 C CA . SER A 1 97 ? -5.663 1.389 -12.493 1.00 95.81 97 SER A CA 1
ATOM 759 C C . SER A 1 97 ? -4.371 1.947 -11.902 1.00 95.81 97 SER A C 1
ATOM 761 O O . SER A 1 97 ? -3.556 1.176 -11.404 1.00 95.81 97 SER A O 1
ATOM 763 N N . LEU A 1 98 ? -4.210 3.275 -11.878 1.00 96.00 98 LEU A N 1
ATOM 764 C CA . LEU A 1 98 ? -3.037 3.928 -11.293 1.00 96.00 98 LEU A CA 1
ATOM 765 C C . LEU A 1 98 ? -3.022 3.771 -9.769 1.00 96.00 98 LEU A C 1
ATOM 767 O O . LEU A 1 98 ? -2.010 3.371 -9.199 1.00 96.00 98 LEU A O 1
ATOM 771 N N . VAL A 1 99 ? -4.167 3.973 -9.115 1.00 97.88 99 VAL A N 1
ATOM 772 C CA . VAL A 1 99 ? -4.298 3.773 -7.660 1.00 97.88 99 VAL A CA 1
ATOM 773 C C . VAL A 1 99 ? -4.140 2.292 -7.292 1.00 97.88 99 VAL A C 1
ATOM 775 O O . VAL A 1 99 ? -3.487 1.944 -6.309 1.00 97.88 99 VAL A O 1
ATOM 778 N N . ALA A 1 100 ? -4.687 1.383 -8.108 1.00 98.00 100 ALA A N 1
ATOM 779 C CA . ALA A 1 100 ? -4.499 -0.055 -7.922 1.00 98.00 100 ALA A CA 1
ATOM 780 C C . ALA A 1 100 ? -3.040 -0.489 -8.128 1.00 98.00 100 ALA A C 1
ATOM 782 O O . ALA A 1 100 ? -2.593 -1.399 -7.436 1.00 98.00 100 ALA A O 1
ATOM 783 N N . SER A 1 101 ? -2.307 0.154 -9.042 1.00 97.25 101 SER A N 1
ATOM 784 C CA . SER A 1 101 ? -0.872 -0.067 -9.235 1.00 97.25 101 SER A CA 1
ATOM 785 C C . SER A 1 101 ? -0.075 0.347 -8.001 1.00 97.25 101 SER A C 1
ATOM 787 O O . SER A 1 101 ? 0.779 -0.415 -7.563 1.00 97.25 101 SER A O 1
ATOM 789 N N . THR A 1 102 ? -0.388 1.495 -7.392 1.00 97.56 102 THR A N 1
ATOM 790 C CA . THR A 1 102 ? 0.225 1.910 -6.118 1.00 97.56 102 THR A CA 1
ATOM 791 C C . THR A 1 102 ? -0.089 0.915 -5.003 1.00 97.56 102 THR A C 1
ATOM 793 O O . THR A 1 102 ? 0.806 0.471 -4.301 1.00 97.56 102 THR A O 1
ATOM 796 N N . MET A 1 103 ? -1.338 0.461 -4.874 1.00 98.44 103 MET A N 1
ATOM 797 C CA . MET A 1 103 ? -1.664 -0.562 -3.875 1.00 98.44 103 MET A CA 1
ATOM 798 C C . MET A 1 103 ? -0.945 -1.895 -4.136 1.00 98.44 103 MET A C 1
ATOM 800 O O . MET A 1 103 ? -0.528 -2.559 -3.191 1.00 98.44 103 MET A O 1
ATOM 804 N N . ALA A 1 104 ? -0.768 -2.291 -5.401 1.00 98.25 104 ALA A N 1
ATOM 805 C CA . ALA A 1 104 ? 0.042 -3.457 -5.746 1.00 98.25 104 ALA A CA 1
ATOM 806 C C . ALA A 1 104 ? 1.522 -3.252 -5.383 1.00 98.25 104 ALA A C 1
ATOM 808 O O . ALA A 1 104 ? 2.147 -4.177 -4.881 1.00 98.25 104 ALA A O 1
ATOM 809 N N . HIS A 1 105 ? 2.067 -2.051 -5.575 1.00 98.06 105 HIS A N 1
ATOM 810 C CA . HIS A 1 105 ? 3.421 -1.694 -5.152 1.00 98.06 105 HIS A CA 1
ATOM 811 C C . HIS A 1 105 ? 3.605 -1.851 -3.632 1.00 98.06 105 HIS A C 1
ATOM 813 O O . HIS A 1 105 ? 4.526 -2.533 -3.187 1.00 98.06 105 HIS A O 1
ATOM 819 N N . GLU A 1 106 ? 2.679 -1.325 -2.824 1.00 98.12 106 GLU A N 1
ATOM 820 C CA . GLU A 1 106 ? 2.751 -1.423 -1.356 1.00 98.12 106 GLU A CA 1
ATOM 821 C C . GLU A 1 106 ? 2.582 -2.863 -0.831 1.00 98.12 106 GLU A C 1
ATOM 823 O O . GLU A 1 106 ? 3.244 -3.293 0.122 1.00 98.12 106 GLU A O 1
ATOM 828 N N . ILE A 1 107 ? 1.730 -3.668 -1.475 1.00 98.38 107 ILE A N 1
ATOM 829 C CA . ILE A 1 107 ? 1.666 -5.109 -1.188 1.00 98.38 107 ILE A CA 1
ATOM 830 C C . ILE A 1 107 ? 2.982 -5.788 -1.619 1.00 98.38 107 ILE A C 1
ATOM 832 O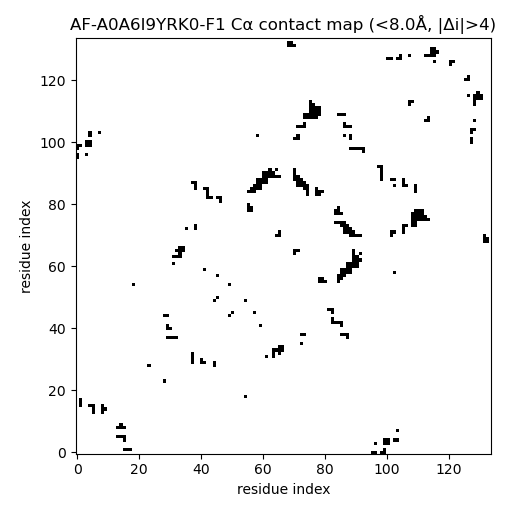 O . ILE A 1 107 ? 3.411 -6.747 -0.978 1.00 98.38 107 ILE A O 1
ATOM 836 N N . GLY A 1 108 ? 3.655 -5.284 -2.659 1.00 98.44 108 GLY A N 1
ATOM 837 C CA . GLY A 1 108 ? 4.968 -5.727 -3.135 1.00 98.44 108 GLY A CA 1
ATOM 838 C C . GLY A 1 108 ? 6.030 -5.600 -2.049 1.00 98.44 108 GLY A C 1
ATOM 839 O O . GLY A 1 108 ? 6.673 -6.595 -1.705 1.00 98.44 108 GLY A O 1
ATOM 840 N N . HIS A 1 109 ? 6.118 -4.424 -1.422 1.00 98.19 109 HIS A N 1
ATOM 841 C CA . HIS A 1 109 ? 6.944 -4.214 -0.227 1.00 98.19 109 HIS A CA 1
ATOM 842 C C . HIS A 1 109 ? 6.579 -5.195 0.885 1.00 98.19 109 HIS A C 1
ATOM 844 O O . HIS A 1 109 ? 7.461 -5.853 1.438 1.00 98.19 109 HIS A O 1
ATOM 850 N N . SER A 1 110 ? 5.283 -5.395 1.154 1.00 98.19 110 SER A N 1
ATOM 851 C CA . SER A 1 110 ? 4.830 -6.347 2.180 1.00 98.19 110 SER A CA 1
ATOM 852 C C . SER A 1 110 ? 5.338 -7.774 1.917 1.00 98.19 110 SER A C 1
ATOM 854 O O . SER A 1 110 ? 5.781 -8.441 2.850 1.00 98.19 110 SER A O 1
ATOM 856 N N . VAL A 1 111 ? 5.335 -8.252 0.667 1.00 97.69 111 VAL A N 1
ATOM 857 C CA . VAL A 1 111 ? 5.881 -9.580 0.304 1.00 97.69 111 VAL A CA 1
ATOM 858 C C . VAL A 1 111 ? 7.404 -9.593 0.110 1.00 97.69 111 VAL A C 1
ATOM 860 O O . VAL A 1 111 ? 7.974 -10.637 -0.197 1.00 97.69 111 VAL A O 1
ATOM 863 N N . GLY A 1 112 ? 8.073 -8.462 0.340 1.00 97.75 112 GLY A N 1
ATOM 864 C CA . GLY A 1 112 ? 9.528 -8.356 0.418 1.00 97.75 112 GLY A CA 1
ATOM 865 C C . GLY A 1 112 ? 10.232 -7.883 -0.849 1.00 97.75 112 GLY A C 1
ATOM 866 O O . GLY A 1 112 ? 11.448 -8.050 -0.935 1.00 97.75 112 GLY A O 1
ATOM 867 N N . MET A 1 113 ? 9.503 -7.314 -1.809 1.00 97.75 113 MET A N 1
ATOM 868 C CA . MET A 1 113 ? 10.097 -6.679 -2.986 1.00 97.75 113 MET A CA 1
ATOM 869 C C . MET A 1 113 ? 10.659 -5.316 -2.616 1.00 97.75 113 MET A C 1
ATOM 871 O O . MET A 1 113 ? 9.992 -4.542 -1.945 1.00 97.75 113 MET A O 1
ATOM 875 N N . GLU A 1 114 ? 11.868 -5.025 -3.072 1.00 97.25 114 GLU A N 1
ATOM 876 C CA . GLU A 1 114 ? 12.444 -3.684 -3.002 1.00 97.25 114 GLU A CA 1
ATOM 877 C C . GLU A 1 114 ? 12.131 -2.924 -4.293 1.00 97.25 114 GLU A C 1
ATOM 879 O O . GLU A 1 114 ? 11.607 -3.496 -5.255 1.00 97.25 114 GLU A O 1
ATOM 884 N N . HIS A 1 115 ? 12.450 -1.632 -4.319 1.00 96.94 115 HIS A N 1
ATOM 885 C CA . HIS A 1 115 ? 12.338 -0.870 -5.552 1.00 96.94 115 HIS A CA 1
ATOM 886 C C . HIS A 1 115 ? 13.230 -1.441 -6.656 1.00 96.94 115 HIS A C 1
ATOM 888 O O . HIS A 1 115 ? 14.329 -1.941 -6.406 1.00 96.94 115 HIS A O 1
ATOM 894 N N . ASP A 1 116 ? 12.767 -1.300 -7.892 1.00 96.19 116 ASP A N 1
ATOM 895 C CA . ASP A 1 116 ? 13.542 -1.651 -9.071 1.00 96.19 116 ASP A CA 1
ATOM 896 C C . ASP A 1 116 ? 14.848 -0.846 -9.136 1.00 96.19 116 ASP A C 1
ATOM 898 O O . ASP A 1 116 ? 14.859 0.383 -9.037 1.00 96.19 116 ASP A O 1
ATOM 902 N N . ALA A 1 117 ? 15.966 -1.546 -9.338 1.00 93.44 117 ALA A N 1
ATOM 903 C CA . ALA A 1 117 ? 17.242 -0.916 -9.654 1.00 93.44 117 ALA A CA 1
ATOM 904 C C . ALA A 1 117 ? 17.245 -0.404 -11.104 1.00 93.44 117 ALA A C 1
ATOM 906 O O . ALA A 1 117 ? 16.472 -0.862 -11.941 1.00 93.44 117 ALA A O 1
ATOM 907 N N . ASN A 1 118 ? 18.196 0.467 -11.454 1.00 88.88 118 ASN A N 1
ATOM 908 C CA . ASN A 1 118 ? 18.310 1.019 -12.815 1.00 88.88 118 ASN A CA 1
ATOM 909 C C . ASN A 1 118 ? 18.487 -0.042 -13.921 1.00 88.88 118 ASN A C 1
ATOM 911 O O . ASN A 1 118 ? 18.266 0.247 -15.094 1.00 88.88 118 ASN A O 1
ATOM 915 N N . SER A 1 119 ? 18.929 -1.253 -13.572 1.00 92.75 119 SER A N 1
ATOM 916 C CA . SER A 1 119 ? 19.071 -2.385 -14.495 1.00 92.75 119 SER A CA 1
ATOM 917 C C . SER A 1 119 ? 17.791 -3.214 -14.665 1.00 92.75 119 SER A C 1
ATOM 919 O O . SER A 1 119 ? 17.729 -4.045 -15.574 1.00 92.75 119 SER A O 1
ATOM 921 N N . CYS A 1 120 ? 16.784 -3.025 -13.809 1.00 94.50 120 CYS A N 1
ATOM 922 C CA . CYS A 1 120 ? 15.507 -3.721 -13.900 1.00 94.50 120 CYS A CA 1
ATOM 923 C C . CYS A 1 120 ? 14.686 -3.172 -15.070 1.00 94.50 120 CYS A C 1
ATOM 925 O O . CYS A 1 120 ? 14.652 -1.970 -15.329 1.00 94.50 120 CYS A O 1
ATOM 927 N N . THR A 1 121 ? 14.012 -4.063 -15.797 1.00 93.19 121 THR A N 1
ATOM 928 C CA . THR A 1 121 ? 13.196 -3.687 -16.957 1.00 93.19 121 THR A CA 1
ATOM 929 C C . THR A 1 121 ? 11.894 -4.471 -16.987 1.00 93.19 121 THR A C 1
ATOM 931 O O . THR A 1 121 ? 11.849 -5.650 -16.635 1.00 93.19 121 THR A O 1
ATOM 934 N N . CYS A 1 122 ? 10.838 -3.816 -17.467 1.00 92.94 122 CYS A N 1
ATOM 935 C CA . CYS A 1 122 ? 9.542 -4.429 -17.723 1.00 92.94 122 CYS A CA 1
ATOM 936 C C . CYS A 1 122 ? 9.104 -4.171 -19.160 1.00 92.94 122 CYS A C 1
ATOM 938 O O . CYS A 1 122 ? 9.489 -3.192 -19.800 1.00 92.94 122 CYS A O 1
ATOM 940 N N . LYS A 1 123 ? 8.285 -5.078 -19.695 1.00 89.44 123 LYS A N 1
ATOM 941 C CA . LYS A 1 123 ? 7.694 -4.903 -21.023 1.00 89.44 123 LYS A CA 1
ATOM 942 C C . LYS A 1 123 ? 6.466 -4.003 -20.914 1.00 89.44 123 LYS A C 1
ATOM 944 O O . LYS A 1 123 ? 5.585 -4.278 -20.109 1.00 89.44 123 LYS A O 1
ATOM 949 N N . GLY A 1 124 ? 6.379 -2.992 -21.777 1.00 80.81 124 GLY A N 1
ATOM 950 C CA . GLY A 1 124 ? 5.167 -2.180 -21.932 1.00 80.81 124 GLY A CA 1
ATOM 951 C C . GLY A 1 124 ? 5.022 -1.005 -20.962 1.00 80.81 124 GLY A C 1
ATOM 952 O O . GLY A 1 124 ? 3.933 -0.448 -20.885 1.00 80.81 124 GLY A O 1
ATOM 953 N N . GLY A 1 125 ? 6.084 -0.611 -20.254 1.00 84.06 125 GLY A N 1
ATOM 954 C CA . GLY A 1 125 ? 6.068 0.553 -19.367 1.00 84.06 125 GLY A CA 1
ATOM 955 C C . GLY A 1 125 ? 6.935 0.372 -18.120 1.00 84.06 125 GLY A C 1
ATOM 956 O O . GLY A 1 125 ? 7.715 -0.585 -18.056 1.00 84.06 125 GLY A O 1
ATOM 957 N N . PRO A 1 126 ? 6.812 1.284 -17.137 1.00 88.19 126 PRO A N 1
ATOM 958 C CA . PRO A 1 126 ? 7.471 1.137 -15.849 1.00 88.19 126 PRO A CA 1
ATOM 959 C C . PRO A 1 126 ? 6.983 -0.123 -15.129 1.00 88.19 126 PRO A C 1
ATOM 961 O O . PRO A 1 126 ? 5.828 -0.535 -15.242 1.00 88.19 126 PRO A O 1
ATOM 964 N N . CYS A 1 127 ? 7.895 -0.739 -14.390 1.00 94.94 127 CYS A N 1
ATOM 965 C CA . CYS A 1 127 ? 7.592 -1.853 -13.510 1.00 94.94 127 CYS A CA 1
ATOM 966 C C . CYS A 1 127 ? 6.737 -1.404 -12.316 1.00 94.94 127 CYS A C 1
ATOM 968 O O . CYS A 1 127 ? 6.795 -0.247 -11.901 1.00 94.94 127 CYS A O 1
ATOM 970 N N . ILE A 1 128 ? 5.984 -2.338 -11.722 1.00 96.06 128 ILE A N 1
ATOM 971 C CA . ILE A 1 128 ? 5.170 -2.064 -10.525 1.00 96.06 128 ILE A CA 1
ATOM 972 C C . ILE A 1 128 ? 6.033 -1.548 -9.369 1.00 96.06 128 ILE A C 1
ATOM 974 O O . ILE A 1 128 ? 5.582 -0.665 -8.650 1.00 96.06 128 ILE A O 1
ATOM 978 N N . MET A 1 129 ? 7.263 -2.050 -9.216 1.00 97.12 129 MET A N 1
ATOM 979 C CA . MET A 1 129 ? 8.170 -1.690 -8.121 1.00 97.12 129 MET A CA 1
ATOM 980 C C . MET A 1 129 ? 9.103 -0.513 -8.446 1.00 97.12 129 MET A C 1
ATOM 982 O O . MET A 1 129 ? 10.053 -0.267 -7.707 1.00 97.12 129 MET A O 1
ATOM 986 N N . ALA A 1 130 ? 8.849 0.258 -9.506 1.00 94.75 130 ALA A N 1
ATOM 987 C CA . ALA A 1 130 ? 9.629 1.464 -9.772 1.00 94.75 130 ALA A CA 1
ATOM 988 C C . ALA A 1 130 ? 9.536 2.445 -8.582 1.00 94.75 130 ALA A C 1
ATOM 990 O O . ALA A 1 130 ? 8.435 2.729 -8.105 1.00 94.75 130 ALA A O 1
ATOM 991 N N . ALA A 1 131 ? 10.678 2.953 -8.096 1.00 83.88 131 ALA A N 1
ATOM 992 C CA . ALA A 1 131 ? 10.708 3.965 -7.037 1.00 83.88 131 ALA A CA 1
ATOM 993 C C . ALA A 1 131 ? 9.956 5.225 -7.505 1.00 83.88 131 ALA A C 1
ATOM 995 O O . ALA A 1 131 ? 10.179 5.703 -8.614 1.00 83.88 131 ALA A O 1
ATOM 996 N N . SER A 1 132 ? 9.043 5.714 -6.666 1.00 62.66 132 SER A N 1
ATOM 997 C CA . SER A 1 132 ? 8.021 6.736 -6.942 1.00 62.66 132 SER A CA 1
ATOM 998 C C . SER A 1 132 ? 8.405 7.880 -7.898 1.00 62.66 132 SER A C 1
ATOM 1000 O O . SER A 1 132 ? 9.436 8.526 -7.718 1.00 62.66 132 SER A O 1
ATOM 1002 N N . GLY A 1 133 ? 7.469 8.210 -8.803 1.00 50.25 133 GLY A N 1
ATOM 1003 C CA . GLY A 1 133 ? 7.395 9.487 -9.528 1.00 50.25 133 GLY A CA 1
ATOM 1004 C C . GLY A 1 133 ? 7.854 9.430 -10.985 1.00 50.25 133 GLY A C 1
ATOM 1005 O O . GLY A 1 133 ? 8.947 9.890 -11.302 1.00 50.25 133 GLY A O 1
ATOM 1006 N N . GLY A 1 134 ? 7.006 8.893 -11.869 1.00 32.22 134 GLY A N 1
ATOM 1007 C CA . GLY A 1 134 ? 7.023 9.306 -13.278 1.00 32.22 134 GLY A CA 1
ATOM 1008 C C . GLY A 1 134 ? 6.424 10.698 -13.430 1.00 32.22 134 GLY A C 1
ATOM 1009 O O . GLY A 1 134 ? 5.475 10.995 -12.668 1.00 32.22 134 GLY A O 1
#

Nearest PDB structures (foldseek):
  2ero-assembly1_A  TM=9.765E-01  e=4.138E-15  Crotalus atrox
  3hdb-assembly1_A  TM=9.597E-01  e=1.805E-14  Deinagkistrodon acutus
  3k7n-assembly1_A  TM=9.758E-01  e=4.200E-13  Naja atra
  2aig-assembly1_P  TM=9.580E-01  e=3.436E-13  Crotalus adamanteus
  3dsl-assembly1_B  TM=9.568E-01  e=3.213E-13  Bothrops jararaca

Mean predicted aligned error: 3.59 Å

Sequence (134 aa):
MINFINVVYKALGIHVVLIGLNIWCDGDKIVVSATEDNLFSFSVWRQKNLKHKKNDNTQLLTGVQFNGGSFGYAPLRGMCDPWISVGIVQDHSKDVSLVASTMAHEIGHSVGMEHDANSCTCKGGPCIMAASGG

Foldseek 3Di:
DQVLLQVQCVVVVDHDDDPDDDDPPVDDPFDDALDPVVLQRVLVVCLVPCVVVDDFAEEAEDQHHHPDQDFKDAAACQTNPSRRRYMYGYPPDPPPNVSSLSVSLRVCRNNHDAADDPPDDDPPDDDSRHDGDD

InterPro domains:
  IPR001590 Peptidase M12B, ADAM/reprolysin [PF01421] (1-131)
  IPR001590 Peptidase M12B, ADAM/reprolysin [PS50215] (1-134)
  IPR024079 Metallopeptidase, catalytic domain superfamily [G3DSA:3.40.390.10] (1-134)
  IPR034027 Reprolysin domain, adamalysin-type [cd04269] (1-134)